Protein AF-A0A554L2T3-F1 (afdb_monomer)

Radius of gyration: 14.07 Å; Cα contacts (8 Å, |Δi|>4): 60; chains: 1; bounding box: 28×28×51 Å

Foldseek 3Di:
DPPPPPPDDQDVVLLVVQCQDPDLVSNLVSQVVVCVPPLAGPLVQQPDPVGGDPSNVVNLVVLCPDPPNDPSVVVRSVVSVVVNPDDD

Solvent-accessible surface area (backbone atoms only — not comparable to full-atom values): 5448 Å² total; per-residue (Å²): 134,88,80,76,74,79,74,74,81,80,59,65,69,56,43,67,56,34,45,62,41,90,50,65,68,54,21,45,50,51,52,49,58,44,26,78,73,66,72,42,69,74,58,79,77,53,70,43,99,86,53,65,53,67,54,50,52,50,43,52,49,55,48,69,72,33,90,82,54,47,74,68,56,55,50,32,51,50,53,52,52,54,60,72,70,49,84,129

pLDDT: mean 85.9, std 14.44, range [35.81, 96.19]

Secondary structure (DSSP, 8-state):
-------PPP-HHHHHHHTT-S-HHHHHHHHHHHHHHHSS--GGGT--TT---HHHHHHHHHHHT-TTS-HHHHHHHHHHHHHHHS--

Sequence (88 aa):
MNVIKKVDKFNFQKLKMDATSEDPAVRKNIFIEYFERFEEFPSYLFDNSQGIDKLLFDTIQDLTNDSKTSDNMQKGITILMSRLSSPR

Nearest PDB structures (foldseek):
  3opb-assembly1_B  TM=4.599E-01  e=3.209E+00  Saccharomyces cerevisiae
  5wd9-assembly1_A  TM=3.484E-01  e=7.333E+00  Legionella pneumophila subsp. pneumophila ATCC 43290
  4u7i-assembly1_A  TM=2.761E-01  e=8.753E+00  Homo sapiens
  1hig-assembly1_C  TM=1.881E-01  e=7.779E+00  Homo sapiens

Mean predicted aligned error: 6.17 Å

Structure (mmCIF, N/CA/C/O backbone):
data_AF-A0A554L2T3-F1
#
_entry.id   AF-A0A554L2T3-F1
#
loop_
_atom_site.group_PDB
_atom_site.id
_atom_site.type_symbol
_atom_site.label_atom_id
_atom_site.label_alt_id
_atom_site.label_comp_id
_atom_site.label_asym_id
_atom_site.label_entity_id
_atom_site.label_seq_id
_atom_site.pdbx_PDB_ins_code
_atom_site.Cartn_x
_atom_site.Cartn_y
_atom_site.Cartn_z
_atom_site.occupancy
_atom_site.B_iso_or_equiv
_atom_site.auth_seq_id
_atom_site.auth_comp_id
_atom_site.auth_asym_id
_atom_site.auth_atom_id
_atom_site.pdbx_PDB_model_num
ATOM 1 N N . MET A 1 1 ? 4.504 -4.405 -36.423 1.00 35.81 1 MET A N 1
ATOM 2 C CA . MET A 1 1 ? 5.389 -4.959 -35.376 1.00 35.81 1 MET A CA 1
ATOM 3 C C . MET A 1 1 ? 4.733 -4.699 -34.028 1.00 35.81 1 MET A C 1
ATOM 5 O O . MET A 1 1 ? 4.794 -3.575 -33.552 1.00 35.81 1 MET A O 1
ATOM 9 N N . ASN A 1 2 ? 4.052 -5.689 -33.445 1.00 41.91 2 ASN A N 1
ATOM 10 C CA . ASN A 1 2 ? 3.553 -5.560 -32.074 1.00 41.91 2 ASN A CA 1
ATOM 11 C C . ASN A 1 2 ? 4.725 -5.813 -31.129 1.00 41.91 2 ASN A C 1
ATOM 13 O O . ASN A 1 2 ? 5.114 -6.957 -30.905 1.00 41.91 2 ASN A O 1
ATOM 17 N N . VA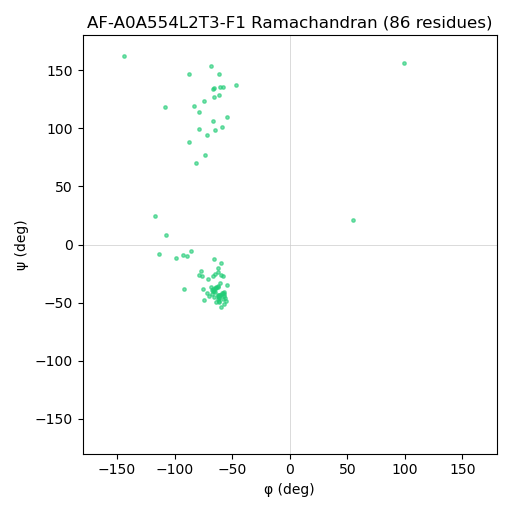L A 1 3 ? 5.319 -4.738 -30.615 1.00 45.38 3 VAL A N 1
ATOM 18 C CA . VAL A 1 3 ? 6.277 -4.829 -29.514 1.00 45.38 3 VAL A CA 1
ATOM 19 C C . VAL A 1 3 ? 5.466 -5.177 -28.273 1.00 45.38 3 VAL A C 1
ATOM 21 O O . VAL A 1 3 ? 4.892 -4.308 -27.622 1.00 45.38 3 VAL A O 1
ATOM 24 N N . ILE A 1 4 ? 5.366 -6.469 -27.970 1.00 50.47 4 ILE A N 1
ATOM 25 C CA . ILE A 1 4 ? 4.877 -6.928 -26.673 1.00 50.47 4 ILE A CA 1
ATOM 26 C C . ILE A 1 4 ? 5.919 -6.442 -25.661 1.00 50.47 4 ILE A C 1
ATOM 28 O O . ILE A 1 4 ? 6.990 -7.037 -25.539 1.00 50.47 4 ILE A O 1
ATOM 32 N N . LYS A 1 5 ? 5.652 -5.317 -24.980 1.00 49.59 5 LYS A N 1
ATOM 33 C CA . LYS A 1 5 ? 6.432 -4.897 -23.811 1.00 49.59 5 LYS A CA 1
ATOM 34 C C . LYS A 1 5 ? 6.407 -6.075 -22.837 1.00 49.59 5 LYS A C 1
ATOM 36 O O . LYS A 1 5 ? 5.356 -6.388 -22.282 1.00 49.59 5 LYS A O 1
ATOM 41 N N . LYS A 1 6 ? 7.546 -6.749 -22.647 1.00 53.53 6 LYS A N 1
ATOM 42 C CA . LYS A 1 6 ? 7.749 -7.608 -21.478 1.00 53.53 6 LYS A CA 1
ATOM 43 C C . LYS A 1 6 ? 7.570 -6.697 -20.271 1.00 53.53 6 LYS A C 1
ATOM 45 O O . LYS A 1 6 ? 8.449 -5.899 -19.975 1.00 53.53 6 LYS A O 1
ATOM 50 N N . VAL A 1 7 ? 6.407 -6.751 -19.636 1.00 61.12 7 VAL A N 1
ATOM 51 C CA . VAL A 1 7 ? 6.222 -6.123 -18.333 1.00 61.12 7 VAL A CA 1
ATOM 52 C C . VAL A 1 7 ? 7.111 -6.928 -17.390 1.00 61.12 7 VAL A C 1
ATOM 54 O O . VAL A 1 7 ? 6.812 -8.097 -17.130 1.00 61.12 7 VAL A O 1
ATOM 57 N N . ASP A 1 8 ? 8.241 -6.357 -16.966 1.00 73.31 8 ASP A N 1
ATOM 58 C CA . ASP A 1 8 ? 9.181 -7.010 -16.046 1.00 73.31 8 ASP A CA 1
ATOM 59 C C . ASP A 1 8 ? 8.418 -7.629 -14.883 1.00 73.31 8 ASP A C 1
ATOM 61 O O . ASP A 1 8 ? 7.466 -7.028 -14.401 1.00 73.31 8 ASP A O 1
ATOM 65 N N . LYS A 1 9 ? 8.747 -8.850 -14.453 1.00 82.50 9 LYS A N 1
ATOM 66 C CA . LYS A 1 9 ? 7.991 -9.524 -13.382 1.00 82.50 9 LYS A CA 1
ATOM 67 C C . LYS A 1 9 ? 8.047 -8.701 -12.093 1.00 82.50 9 LYS A C 1
ATOM 69 O O . LYS A 1 9 ? 9.113 -8.230 -11.715 1.00 82.50 9 LYS A O 1
ATOM 74 N N . PHE A 1 10 ? 6.908 -8.551 -11.418 1.00 87.25 10 PHE A N 1
ATOM 75 C CA . PHE A 1 10 ? 6.863 -7.840 -10.142 1.00 87.25 10 PHE A CA 1
ATOM 76 C C . PHE A 1 10 ? 7.661 -8.625 -9.099 1.00 87.25 10 PHE A C 1
ATOM 78 O O . PHE A 1 10 ? 7.519 -9.848 -9.003 1.00 87.25 10 PHE A O 1
ATOM 85 N N . ASN A 1 11 ? 8.500 -7.943 -8.320 1.00 91.31 11 ASN A N 1
ATOM 86 C CA . ASN A 1 11 ? 9.327 -8.600 -7.318 1.00 91.31 11 ASN A CA 1
ATOM 87 C C . ASN A 1 11 ? 8.568 -8.737 -5.987 1.00 91.31 11 ASN A C 1
ATOM 89 O O . ASN A 1 11 ? 8.677 -7.907 -5.088 1.00 91.31 11 ASN A O 1
ATOM 93 N N . PHE A 1 12 ? 7.821 -9.833 -5.841 1.00 91.44 12 PHE A N 1
ATOM 94 C CA . PHE A 1 12 ?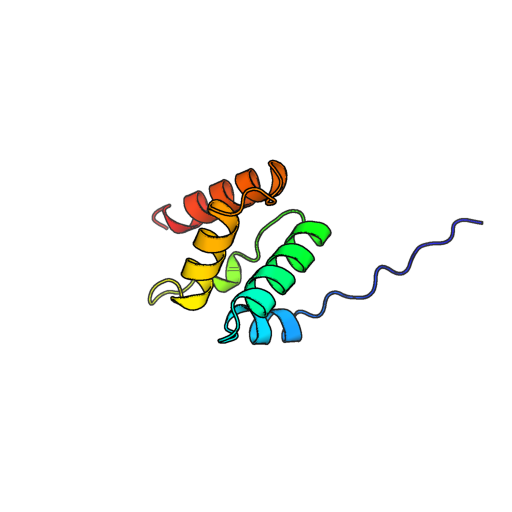 7.057 -10.121 -4.621 1.00 91.44 12 PHE A CA 1
ATOM 95 C C . PHE A 1 12 ? 7.930 -10.347 -3.377 1.00 91.44 12 PHE A C 1
ATOM 97 O O . PHE A 1 12 ? 7.455 -10.141 -2.262 1.00 91.44 12 PHE A O 1
ATOM 104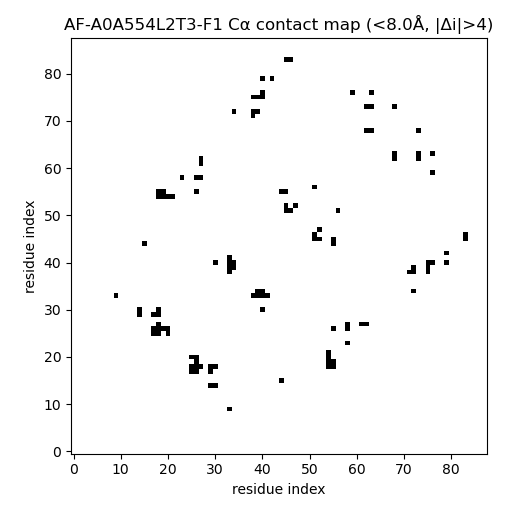 N N . GLN A 1 13 ? 9.189 -10.771 -3.539 1.00 90.88 13 GLN A N 1
ATOM 105 C CA . GLN A 1 13 ? 10.114 -10.881 -2.406 1.00 90.88 13 GLN A CA 1
ATOM 106 C C . GLN A 1 13 ? 10.499 -9.494 -1.894 1.00 90.88 13 GLN A C 1
ATOM 108 O O . GLN A 1 13 ? 10.433 -9.253 -0.692 1.00 90.88 13 GLN A O 1
ATOM 113 N N . LYS A 1 14 ? 10.805 -8.570 -2.814 1.00 93.31 14 LYS A N 1
ATOM 114 C CA . LYS A 1 14 ? 11.055 -7.163 -2.488 1.00 93.31 14 LYS A CA 1
ATOM 115 C C . LYS A 1 14 ? 9.842 -6.527 -1.818 1.00 93.31 14 LYS A C 1
ATOM 117 O O . LYS A 1 14 ? 10.012 -5.885 -0.797 1.00 93.31 14 LYS A O 1
ATOM 122 N N . LEU A 1 15 ? 8.626 -6.782 -2.309 1.00 94.31 15 LEU A N 1
ATOM 123 C CA . LEU A 1 15 ? 7.408 -6.311 -1.641 1.00 94.31 15 LEU A CA 1
ATOM 124 C C . LEU A 1 15 ? 7.324 -6.762 -0.183 1.00 94.31 15 LEU A C 1
ATOM 126 O O . LEU A 1 15 ? 7.084 -5.936 0.685 1.00 94.31 15 LEU A O 1
ATOM 130 N N . LYS A 1 16 ? 7.543 -8.049 0.101 1.00 90.56 16 LYS A N 1
ATOM 131 C CA . LYS A 1 16 ? 7.478 -8.554 1.481 1.00 90.56 16 LYS A CA 1
ATOM 132 C C . LYS A 1 16 ? 8.523 -7.914 2.397 1.00 90.56 16 LYS A C 1
ATOM 134 O O . LYS A 1 16 ? 8.228 -7.697 3.562 1.00 90.56 16 LYS A O 1
ATOM 139 N N . MET A 1 17 ? 9.719 -7.646 1.879 1.00 92.94 17 MET A N 1
ATOM 140 C CA . MET A 1 17 ? 10.807 -7.032 2.641 1.00 92.94 17 MET A CA 1
ATOM 141 C C . MET A 1 17 ? 10.568 -5.534 2.867 1.00 92.94 17 MET A C 1
ATOM 143 O O . MET A 1 17 ? 10.666 -5.044 3.987 1.00 92.94 17 MET A O 1
ATOM 147 N N . ASP A 1 18 ? 10.216 -4.817 1.804 1.00 96.19 18 ASP A N 1
ATOM 148 C CA . ASP A 1 18 ? 10.117 -3.361 1.816 1.00 96.19 18 ASP A CA 1
ATOM 149 C C . ASP A 1 18 ? 8.819 -2.870 2.457 1.00 96.19 18 ASP A C 1
ATOM 151 O O . ASP A 1 18 ? 8.801 -1.766 2.992 1.00 96.19 18 ASP A O 1
ATOM 155 N N . ALA A 1 19 ? 7.745 -3.670 2.444 1.00 93.62 19 ALA A N 1
ATOM 156 C CA . ALA A 1 19 ? 6.462 -3.294 3.039 1.00 93.62 19 ALA A CA 1
ATOM 157 C C . ALA A 1 19 ? 6.549 -3.059 4.557 1.00 93.62 19 ALA A C 1
ATOM 159 O O . ALA A 1 19 ? 5.745 -2.306 5.096 1.00 93.62 19 ALA A O 1
ATOM 160 N N . THR A 1 20 ? 7.538 -3.647 5.234 1.00 92.62 20 THR A N 1
ATOM 161 C CA . THR A 1 20 ? 7.817 -3.446 6.667 1.00 92.62 20 THR A CA 1
ATOM 162 C C . THR A 1 20 ? 9.191 -2.809 6.901 1.00 92.62 20 THR A C 1
ATOM 164 O O . THR A 1 20 ? 9.784 -2.990 7.960 1.00 92.62 20 THR A O 1
ATOM 167 N N . SER A 1 21 ? 9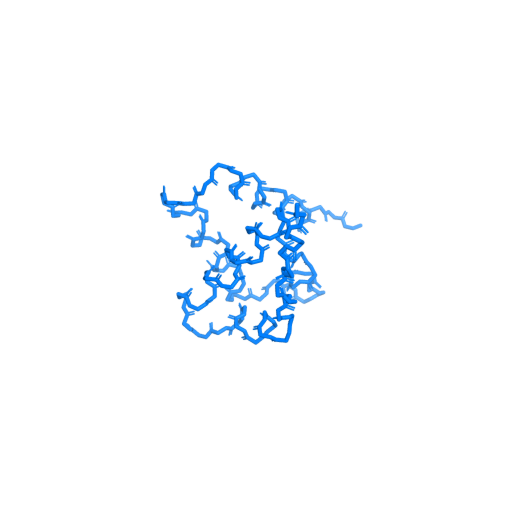.729 -2.085 5.914 1.00 95.38 21 SER A N 1
ATOM 168 C CA . SER A 1 21 ? 10.955 -1.296 6.087 1.00 95.38 21 SER A CA 1
ATOM 169 C C . SER A 1 21 ? 10.761 -0.224 7.160 1.00 95.38 21 SER A C 1
ATOM 171 O O . SER A 1 21 ? 9.679 0.349 7.270 1.00 95.38 21 SER A O 1
ATOM 173 N N . GLU A 1 22 ? 11.804 0.116 7.914 1.00 93.94 22 GLU A N 1
ATOM 174 C CA . GLU A 1 22 ? 11.752 1.239 8.860 1.00 93.94 22 GLU A CA 1
ATOM 175 C C . GLU A 1 22 ? 11.608 2.592 8.142 1.00 93.94 22 GLU A C 1
ATOM 177 O O . GLU A 1 22 ? 10.991 3.511 8.681 1.00 93.94 22 GLU A O 1
ATOM 182 N N . ASP A 1 23 ? 12.080 2.695 6.895 1.00 95.94 23 ASP A N 1
ATOM 183 C CA . ASP A 1 23 ? 11.960 3.898 6.067 1.00 95.94 23 ASP A CA 1
ATOM 184 C C . ASP A 1 23 ? 10.544 4.024 5.455 1.00 95.94 23 ASP A C 1
ATOM 186 O O . ASP A 1 23 ? 10.170 3.217 4.591 1.00 95.94 23 ASP A O 1
ATOM 190 N N . PRO A 1 24 ? 9.746 5.045 5.838 1.00 94.00 24 PRO A N 1
ATOM 191 C CA . PRO A 1 24 ? 8.406 5.258 5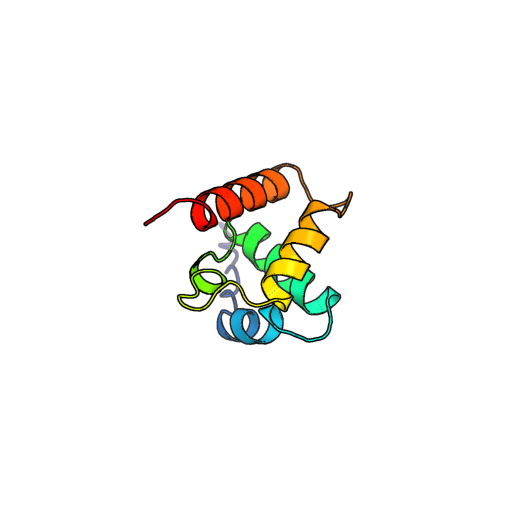.290 1.00 94.00 24 PRO A CA 1
ATOM 192 C C . PRO A 1 24 ? 8.387 5.484 3.779 1.00 94.00 24 PRO A C 1
ATOM 194 O O . PRO A 1 24 ? 7.440 5.062 3.116 1.00 94.00 24 PRO A O 1
ATOM 197 N N . ALA A 1 25 ? 9.421 6.109 3.209 1.00 94.44 25 ALA A N 1
ATOM 198 C CA . ALA A 1 25 ? 9.489 6.349 1.772 1.00 94.44 25 ALA A CA 1
ATOM 199 C C . ALA A 1 25 ? 9.625 5.029 1.001 1.00 94.44 25 ALA A C 1
ATOM 201 O O . ALA A 1 25 ? 8.958 4.836 -0.018 1.00 94.44 25 ALA A O 1
ATOM 202 N N . VAL A 1 26 ? 10.427 4.091 1.518 1.00 96.06 26 VAL A N 1
ATOM 203 C CA . VAL A 1 26 ? 10.563 2.740 0.952 1.00 96.06 26 VAL A CA 1
ATOM 204 C C . VAL A 1 26 ? 9.227 2.001 0.997 1.00 96.06 26 VAL A C 1
ATOM 206 O O . VAL A 1 26 ? 8.805 1.461 -0.029 1.00 96.06 26 VAL A O 1
ATOM 209 N N . ARG A 1 27 ? 8.523 2.042 2.140 1.00 96.12 27 ARG A N 1
ATOM 210 C CA . ARG A 1 27 ? 7.197 1.418 2.267 1.00 96.12 27 ARG A CA 1
ATOM 211 C C . ARG A 1 27 ? 6.201 2.019 1.274 1.00 96.12 27 ARG A C 1
ATOM 213 O O . ARG A 1 27 ? 5.616 1.291 0.478 1.00 96.12 27 ARG A O 1
ATOM 220 N N . LYS A 1 28 ? 6.032 3.346 1.254 1.00 95.12 28 LYS A N 1
ATOM 221 C CA . LYS A 1 28 ? 5.082 4.009 0.339 1.00 95.12 28 LYS A CA 1
ATOM 222 C C . LYS A 1 28 ? 5.368 3.658 -1.120 1.00 95.12 28 LYS A C 1
ATOM 224 O O . LYS A 1 28 ? 4.444 3.289 -1.841 1.00 95.12 28 LYS A O 1
ATOM 229 N N . ASN A 1 29 ? 6.633 3.704 -1.536 1.00 95.06 29 ASN A N 1
ATOM 230 C CA . ASN A 1 29 ? 7.013 3.426 -2.919 1.00 95.06 29 ASN A CA 1
ATOM 231 C C . ASN A 1 29 ? 6.645 2.006 -3.361 1.00 95.06 29 ASN A C 1
ATOM 233 O O . ASN A 1 29 ? 6.113 1.844 -4.455 1.00 95.06 29 ASN A O 1
ATOM 237 N N . ILE A 1 30 ? 6.877 0.982 -2.530 1.00 95.75 30 ILE A N 1
ATOM 238 C CA . ILE A 1 30 ? 6.574 -0.398 -2.934 1.00 95.75 30 ILE A CA 1
ATOM 239 C C . ILE A 1 30 ? 5.064 -0.673 -3.007 1.00 95.75 30 ILE A C 1
ATOM 241 O O . ILE A 1 30 ? 4.619 -1.467 -3.837 1.00 95.75 30 ILE A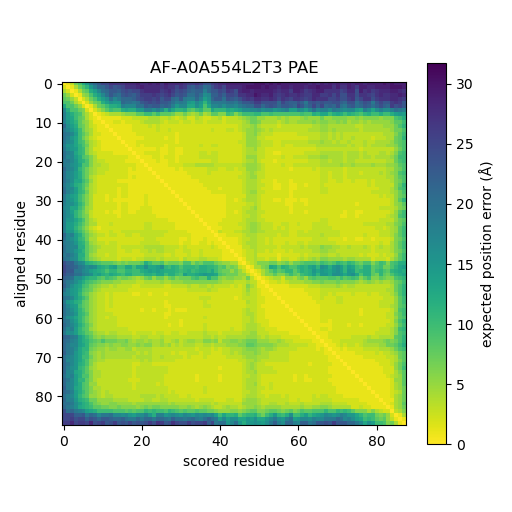 O 1
ATOM 245 N N . PHE A 1 31 ? 4.263 0.020 -2.191 1.00 95.31 31 PHE A N 1
ATOM 246 C CA . PHE A 1 31 ? 2.801 -0.024 -2.270 1.00 95.31 31 PHE A CA 1
ATOM 247 C C . PHE A 1 31 ? 2.257 0.701 -3.502 1.00 95.31 31 PHE A C 1
ATOM 249 O O . PHE A 1 31 ? 1.358 0.177 -4.157 1.00 95.31 31 PHE A O 1
ATOM 256 N N . ILE A 1 32 ? 2.820 1.863 -3.842 1.00 94.38 32 ILE A N 1
ATOM 257 C CA . ILE A 1 32 ? 2.482 2.597 -5.067 1.00 94.38 32 ILE A CA 1
ATOM 258 C C . ILE A 1 32 ? 2.823 1.745 -6.293 1.00 94.38 32 ILE A C 1
ATOM 260 O O . ILE A 1 32 ? 1.952 1.527 -7.127 1.00 94.38 32 ILE A O 1
ATOM 264 N N . GLU A 1 33 ? 4.036 1.186 -6.363 1.00 94.31 33 GLU A N 1
ATOM 265 C CA . GLU A 1 33 ? 4.474 0.325 -7.473 1.00 94.31 33 GLU A CA 1
ATOM 266 C C . GLU A 1 33 ? 3.544 -0.886 -7.653 1.00 94.31 33 GLU A C 1
ATOM 268 O O . GLU A 1 33 ? 3.182 -1.253 -8.773 1.00 94.31 33 GLU A O 1
ATOM 273 N N . TYR A 1 34 ? 3.132 -1.511 -6.545 1.00 94.88 34 TYR A N 1
ATOM 274 C CA . TYR A 1 34 ? 2.175 -2.611 -6.585 1.00 94.88 34 TYR A CA 1
ATOM 275 C C . TYR A 1 34 ? 0.812 -2.148 -7.114 1.00 94.88 34 TYR A C 1
ATOM 277 O O . TYR A 1 34 ? 0.264 -2.758 -8.033 1.00 94.88 34 TYR A O 1
ATOM 285 N N . PHE A 1 35 ? 0.274 -1.056 -6.570 1.00 94.56 35 PHE A N 1
ATOM 286 C CA . PHE A 1 35 ? -1.041 -0.551 -6.949 1.00 94.56 35 PHE A CA 1
ATOM 287 C C . PHE A 1 35 ? -1.084 -0.076 -8.405 1.00 94.56 35 PHE A C 1
ATOM 289 O O . PHE A 1 35 ? -2.032 -0.377 -9.115 1.00 94.56 35 PHE A O 1
ATOM 296 N N . GLU A 1 36 ? -0.054 0.608 -8.901 1.00 92.31 36 GLU A N 1
ATOM 297 C CA . GLU A 1 36 ? 0.027 1.025 -10.309 1.00 92.31 36 GLU A CA 1
ATOM 298 C C . GLU A 1 36 ? -0.001 -0.161 -11.276 1.00 92.31 36 GLU A C 1
ATOM 300 O O . GLU A 1 36 ? -0.409 -0.032 -12.430 1.00 92.31 36 GLU A O 1
ATOM 305 N N . ARG A 1 37 ? 0.439 -1.329 -10.807 1.00 91.62 37 ARG A N 1
ATOM 306 C CA . ARG A 1 37 ? 0.510 -2.534 -11.617 1.00 91.62 37 ARG A CA 1
ATOM 307 C C . ARG A 1 37 ? -0.738 -3.404 -11.546 1.00 91.62 37 ARG A C 1
ATOM 309 O O . ARG A 1 37 ? -1.082 -4.036 -12.544 1.00 91.62 37 ARG A O 1
ATOM 316 N N . PHE A 1 38 ? -1.338 -3.510 -10.367 1.00 93.00 38 PHE A N 1
ATOM 317 C CA . PHE A 1 38 ? -2.430 -4.447 -10.097 1.00 93.00 38 PHE A CA 1
ATOM 318 C C . PHE A 1 38 ? -3.763 -3.752 -9.809 1.00 93.00 38 PHE A C 1
ATOM 320 O O . PHE A 1 38 ? -4.783 -4.425 -9.728 1.00 93.00 38 PHE A O 1
ATOM 327 N N . GLU A 1 39 ? -3.757 -2.426 -9.663 1.00 93.19 39 GLU A N 1
ATOM 328 C CA . GLU A 1 39 ? -4.910 -1.582 -9.318 1.00 93.19 39 GLU A CA 1
ATOM 329 C C . GLU A 1 39 ? -5.618 -2.003 -8.017 1.00 93.19 39 GLU A C 1
ATOM 331 O O . GLU A 1 39 ? -6.769 -1.651 -7.762 1.00 93.19 39 GLU A O 1
ATOM 336 N N . GLU A 1 40 ? -4.908 -2.731 -7.154 1.00 92.88 40 GLU A N 1
ATOM 337 C CA . GLU A 1 40 ? -5.363 -3.143 -5.833 1.00 92.88 40 GLU A CA 1
ATOM 338 C C . GLU A 1 40 ? -4.215 -3.129 -4.822 1.00 92.88 40 GLU A C 1
ATOM 340 O O . GLU A 1 40 ? -3.039 -3.122 -5.185 1.00 92.88 40 GLU A O 1
ATOM 345 N N . PHE A 1 41 ? -4.553 -3.121 -3.532 1.00 93.56 41 PHE A N 1
ATOM 346 C CA . PHE A 1 41 ? -3.571 -3.271 -2.460 1.00 93.56 41 PHE A CA 1
ATOM 347 C C . PHE A 1 41 ? -3.340 -4.752 -2.132 1.00 93.56 41 PHE A C 1
ATOM 349 O O . PHE A 1 41 ? -4.291 -5.537 -2.174 1.00 93.56 41 PHE A O 1
ATOM 356 N N . PRO A 1 42 ? -2.114 -5.145 -1.732 1.00 91.88 42 PRO A N 1
ATOM 357 C CA . PRO A 1 42 ? -1.778 -6.528 -1.402 1.00 91.88 42 PRO A CA 1
ATOM 358 C C . PRO A 1 42 ? -2.397 -6.931 -0.053 1.00 91.88 42 PRO A C 1
ATOM 360 O O . PRO A 1 42 ? -1.715 -6.994 0.968 1.00 91.88 42 PRO A O 1
ATOM 363 N N . SER A 1 43 ? -3.704 -7.211 -0.034 1.00 88.25 43 SER A N 1
ATOM 364 C CA . SER A 1 43 ? -4.480 -7.459 1.193 1.00 88.25 43 SER A CA 1
ATOM 365 C C . SER A 1 43 ? -3.943 -8.616 2.037 1.00 88.25 43 SER A C 1
ATOM 367 O O . SER A 1 43 ? -4.089 -8.598 3.252 1.00 88.25 43 SER A O 1
ATOM 369 N N . TYR A 1 44 ? -3.267 -9.586 1.415 1.00 87.56 44 TYR A N 1
ATOM 370 C CA . TYR A 1 44 ? -2.619 -10.702 2.109 1.00 87.56 44 TYR A CA 1
ATOM 371 C C . TYR A 1 44 ? -1.502 -10.267 3.074 1.00 87.56 44 TYR A C 1
ATOM 373 O O . TYR A 1 44 ? -1.131 -11.046 3.943 1.00 87.56 44 TYR A O 1
ATOM 381 N N . LEU A 1 45 ? -0.941 -9.058 2.921 1.00 89.75 45 LEU A N 1
ATOM 382 C CA . LEU A 1 45 ? 0.019 -8.499 3.882 1.00 89.75 45 LEU A CA 1
ATOM 383 C C . LEU A 1 45 ? -0.662 -7.974 5.151 1.00 89.75 45 LEU A C 1
ATOM 385 O O . LEU A 1 45 ? -0.012 -7.859 6.181 1.00 89.75 45 LEU A O 1
ATOM 389 N N . PHE A 1 46 ? -1.951 -7.642 5.069 1.00 86.62 46 PHE A N 1
ATOM 390 C CA . PHE A 1 46 ? -2.736 -7.071 6.166 1.00 86.62 46 PHE A CA 1
ATOM 391 C C . PHE A 1 46 ? -3.586 -8.119 6.887 1.00 86.62 46 PHE A C 1
ATOM 393 O O . PHE A 1 46 ? -4.160 -7.835 7.938 1.00 86.62 46 PHE A O 1
ATOM 400 N N . ASP A 1 47 ? -3.691 -9.316 6.314 1.00 74.88 47 ASP A N 1
ATOM 401 C CA . ASP A 1 47 ? -4.514 -10.402 6.820 1.00 74.88 47 ASP A CA 1
ATOM 402 C C . ASP A 1 47 ? -3.808 -11.164 7.950 1.00 74.88 47 ASP A C 1
ATOM 404 O O . ASP A 1 47 ? -3.352 -12.302 7.810 1.00 74.88 47 ASP A O 1
ATOM 408 N N . ASN A 1 48 ? -3.684 -10.489 9.089 1.00 67.69 48 ASN A N 1
ATOM 409 C CA . ASN A 1 48 ? -2.910 -10.963 10.221 1.00 67.69 48 ASN A CA 1
ATOM 410 C C . ASN A 1 48 ? -3.859 -11.382 11.346 1.00 67.69 48 ASN A C 1
ATOM 412 O O . ASN A 1 48 ? -4.553 -10.553 11.931 1.00 67.69 48 ASN A O 1
ATOM 416 N N . SER A 1 49 ? -3.827 -12.664 11.722 1.00 70.75 49 SER A N 1
ATOM 417 C CA . SER A 1 49 ? -4.622 -13.195 12.848 1.00 70.75 49 SER A CA 1
ATOM 418 C C . SER A 1 49 ? -4.323 -12.532 14.203 1.00 70.75 49 SER A C 1
ATOM 420 O O . SER A 1 49 ? -5.102 -12.681 15.138 1.00 70.75 49 SER A O 1
ATOM 422 N N . GLN A 1 50 ? -3.203 -11.810 14.307 1.00 68.25 50 GLN A N 1
ATOM 423 C CA . GLN A 1 50 ? -2.723 -11.127 15.513 1.00 68.25 50 GLN A CA 1
ATOM 424 C C . GLN A 1 50 ? -2.868 -9.594 15.440 1.00 68.25 50 GLN A C 1
ATOM 426 O O . GLN A 1 50 ? -2.374 -8.891 16.316 1.00 68.25 50 GLN A O 1
ATOM 431 N N . GL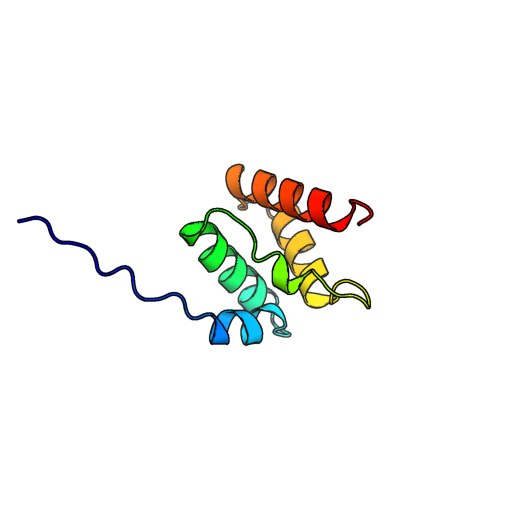Y A 1 51 ? -3.537 -9.070 14.407 1.00 76.50 51 GLY A N 1
ATOM 432 C CA . GLY A 1 51 ? -3.648 -7.634 14.150 1.00 76.50 51 GLY A CA 1
ATOM 433 C C . GLY A 1 51 ? -2.673 -7.133 13.082 1.00 76.50 51 GLY A C 1
ATOM 434 O O . GLY A 1 51 ? -1.651 -7.754 12.787 1.00 76.50 51 GLY A O 1
ATOM 435 N N . ILE A 1 52 ? -3.033 -6.009 12.464 1.00 83.75 52 ILE A N 1
ATOM 436 C CA . ILE A 1 52 ? -2.272 -5.397 11.369 1.00 83.75 52 ILE A CA 1
ATOM 437 C C . ILE A 1 52 ? -0.922 -4.910 11.908 1.00 83.75 52 ILE A C 1
ATOM 439 O O . ILE A 1 52 ? -0.866 -4.259 12.951 1.00 83.75 52 ILE A O 1
ATOM 443 N N . ASP A 1 53 ? 0.159 -5.210 11.184 1.00 89.62 53 ASP A N 1
ATOM 444 C CA . ASP A 1 53 ? 1.488 -4.690 11.510 1.00 89.62 53 ASP A CA 1
ATOM 445 C C . ASP A 1 53 ? 1.478 -3.152 11.519 1.00 89.62 53 ASP A C 1
ATOM 447 O O . ASP A 1 53 ? 0.918 -2.513 10.622 1.00 89.62 53 ASP A O 1
ATOM 451 N N . LYS A 1 54 ? 2.103 -2.550 12.535 1.00 90.75 54 LYS A N 1
ATOM 452 C CA . LYS A 1 54 ? 2.089 -1.095 12.721 1.00 90.75 54 LYS A CA 1
ATOM 453 C C . LYS A 1 54 ? 2.642 -0.357 11.500 1.00 90.75 54 LYS A C 1
ATOM 455 O O . LYS A 1 54 ? 2.068 0.651 11.107 1.00 90.75 54 LYS A O 1
ATOM 460 N N . LEU A 1 55 ? 3.717 -0.847 10.883 1.00 94.06 55 LEU A N 1
ATOM 461 C CA . LEU A 1 55 ? 4.339 -0.193 9.732 1.00 94.06 55 LEU A CA 1
ATOM 462 C C . LEU A 1 55 ? 3.437 -0.252 8.498 1.00 94.06 55 LEU A C 1
ATOM 464 O O . LEU A 1 55 ? 3.364 0.725 7.753 1.00 94.06 55 LEU A O 1
ATOM 468 N N . LEU A 1 56 ? 2.711 -1.359 8.314 1.00 93.00 56 LEU A N 1
ATOM 469 C CA . LEU A 1 56 ? 1.710 -1.489 7.253 1.00 93.00 56 LEU A CA 1
ATOM 470 C C . LEU A 1 56 ? 0.539 -0.529 7.475 1.00 93.00 56 LEU A C 1
ATOM 472 O O . LEU A 1 56 ? 0.111 0.150 6.540 1.00 93.00 56 LEU A O 1
ATOM 476 N N . PHE A 1 57 ? 0.037 -0.448 8.709 1.00 91.75 57 PHE A N 1
ATOM 477 C CA . PHE A 1 57 ? -1.031 0.482 9.067 1.00 91.75 57 PHE A CA 1
ATOM 478 C C . PHE A 1 57 ? -0.602 1.939 8.856 1.00 91.75 57 PHE A C 1
ATOM 480 O O . PHE A 1 57 ? -1.312 2.695 8.190 1.00 91.75 57 PHE A O 1
ATOM 487 N N . ASP A 1 58 ? 0.581 2.308 9.351 1.00 94.06 58 ASP A N 1
ATOM 488 C CA . ASP A 1 58 ? 1.155 3.644 9.192 1.00 94.06 58 ASP A CA 1
ATOM 489 C C . ASP A 1 58 ? 1.294 4.003 7.708 1.00 94.06 58 ASP A C 1
ATOM 491 O O . ASP A 1 58 ? 0.932 5.102 7.308 1.00 94.06 58 ASP A O 1
ATOM 495 N N . THR A 1 59 ? 1.724 3.070 6.852 1.00 94.94 59 THR A N 1
ATOM 496 C CA . THR A 1 59 ? 1.821 3.330 5.410 1.00 94.94 59 THR A CA 1
ATOM 497 C C . THR A 1 59 ? 0.468 3.582 4.751 1.00 94.94 59 THR A C 1
ATOM 499 O O . THR A 1 59 ? 0.370 4.456 3.890 1.00 94.94 59 THR A O 1
ATOM 502 N N . ILE A 1 60 ? -0.591 2.876 5.155 1.00 94.06 60 ILE A N 1
ATOM 503 C CA . ILE A 1 60 ? -1.941 3.172 4.658 1.00 94.06 60 ILE A CA 1
ATOM 504 C C . ILE A 1 60 ? -2.407 4.551 5.131 1.00 94.06 60 ILE A C 1
ATOM 506 O O . ILE A 1 60 ? -2.974 5.301 4.334 1.00 94.06 60 ILE A O 1
ATOM 510 N N . GLN A 1 61 ? -2.126 4.932 6.380 1.00 93.94 61 GLN A N 1
ATOM 511 C CA . GLN A 1 61 ? -2.415 6.284 6.873 1.00 93.94 61 GLN A CA 1
ATOM 512 C C . GLN A 1 61 ? -1.627 7.349 6.097 1.00 93.94 61 GLN A C 1
ATOM 514 O O . GLN A 1 61 ? -2.202 8.348 5.662 1.00 93.94 61 GLN A O 1
ATOM 519 N N . ASP A 1 62 ? -0.341 7.113 5.847 1.00 94.94 62 ASP A N 1
ATOM 520 C CA . ASP A 1 62 ? 0.524 8.012 5.086 1.00 94.94 62 ASP A CA 1
ATOM 521 C C . ASP A 1 62 ? 0.054 8.190 3.643 1.00 94.94 62 ASP A C 1
ATOM 523 O O . ASP A 1 62 ? 0.226 9.268 3.081 1.00 94.94 62 ASP A O 1
ATOM 527 N N . LEU A 1 63 ? -0.489 7.147 3.009 1.00 94.50 63 LEU A N 1
ATOM 528 C CA . LEU A 1 63 ? -1.062 7.236 1.662 1.00 94.50 63 LEU A CA 1
ATOM 529 C C . LEU A 1 63 ? -2.430 7.924 1.679 1.00 94.50 63 LEU A C 1
ATOM 531 O O . LEU A 1 63 ? -2.714 8.726 0.793 1.00 94.50 63 LEU A O 1
ATOM 535 N N . THR A 1 64 ? -3.250 7.669 2.699 1.00 93.44 64 THR A N 1
ATOM 536 C CA . THR A 1 64 ? -4.567 8.309 2.860 1.00 93.44 64 THR A CA 1
ATOM 537 C C . THR A 1 64 ? -4.426 9.824 2.997 1.00 93.44 64 THR A C 1
ATOM 539 O O . THR A 1 64 ? -5.160 10.571 2.354 1.00 93.44 64 THR A O 1
ATOM 542 N N . ASN A 1 65 ? -3.450 10.275 3.790 1.00 93.44 65 ASN A N 1
ATOM 543 C CA . ASN A 1 65 ? -3.218 11.689 4.091 1.00 93.44 65 ASN A CA 1
ATOM 544 C C . ASN A 1 65 ? -2.350 12.420 3.049 1.00 93.44 65 ASN A C 1
ATOM 546 O O . ASN A 1 65 ? -2.155 13.631 3.154 1.00 93.44 65 ASN A O 1
ATOM 550 N N . ASP A 1 66 ? -1.802 11.713 2.058 1.00 91.94 66 ASP A N 1
ATOM 551 C CA . ASP A 1 66 ? -0.961 12.314 1.024 1.00 91.94 66 ASP A CA 1
ATOM 552 C C . ASP A 1 66 ? -1.822 12.927 -0.085 1.00 91.94 66 ASP A C 1
ATOM 554 O O . ASP A 1 66 ? -2.572 12.241 -0.780 1.00 91.94 66 ASP A O 1
ATOM 558 N N . SER A 1 67 ? -1.680 14.239 -0.276 1.00 89.62 67 SER A N 1
ATOM 559 C CA . SER A 1 67 ? -2.410 14.999 -1.294 1.00 89.62 67 SER A CA 1
ATOM 560 C C . SER A 1 67 ? -2.044 14.617 -2.729 1.00 89.62 67 SER A C 1
ATOM 562 O O . SER A 1 67 ? -2.738 15.019 -3.662 1.00 89.62 67 SE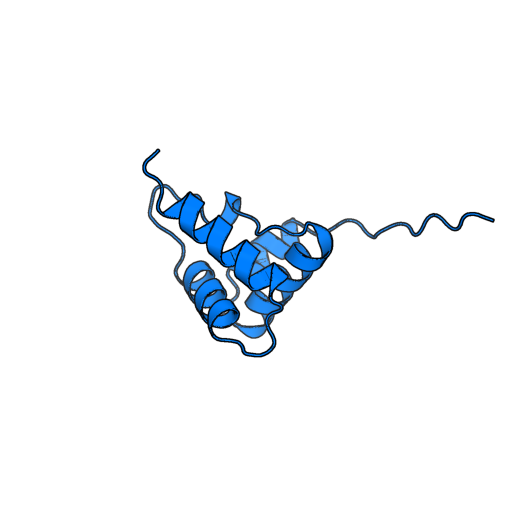R A O 1
ATOM 564 N N . LYS A 1 68 ? -0.961 13.856 -2.924 1.00 90.81 68 LYS A N 1
ATOM 565 C CA . LYS A 1 68 ? -0.532 13.337 -4.227 1.00 90.81 68 LYS A CA 1
ATOM 566 C C . LYS A 1 68 ? -1.078 11.941 -4.522 1.00 90.81 68 LYS A C 1
ATOM 568 O O . LYS A 1 68 ? -0.919 11.468 -5.647 1.00 90.81 68 LYS A O 1
ATOM 573 N N . THR A 1 69 ? -1.706 11.277 -3.552 1.00 91.75 69 THR A N 1
ATOM 574 C CA . THR A 1 69 ? -2.359 9.984 -3.772 1.00 91.75 69 THR A CA 1
ATOM 575 C C . THR A 1 69 ? -3.542 10.168 -4.715 1.00 91.75 69 THR A C 1
ATOM 577 O O . THR A 1 69 ? -4.415 11.000 -4.481 1.00 91.75 69 THR A O 1
ATOM 580 N N . SER A 1 70 ? -3.579 9.385 -5.792 1.00 93.06 70 SER A N 1
ATOM 581 C CA . SER A 1 70 ? -4.637 9.490 -6.797 1.00 93.06 70 SER A CA 1
ATOM 582 C C . SER A 1 70 ? -5.997 9.034 -6.260 1.00 93.06 70 SER A C 1
ATOM 584 O O . SER A 1 70 ? -6.075 8.147 -5.408 1.00 93.06 70 SER A O 1
ATOM 586 N N . ASP A 1 71 ? -7.085 9.556 -6.834 1.00 93.50 71 ASP A N 1
ATOM 587 C CA . ASP A 1 71 ? -8.454 9.145 -6.487 1.00 93.50 71 ASP A CA 1
ATOM 588 C C . ASP A 1 71 ? -8.667 7.628 -6.607 1.00 93.50 71 ASP A C 1
ATOM 590 O O . ASP A 1 71 ? -9.410 7.032 -5.827 1.00 93.50 71 ASP A O 1
ATOM 594 N N . ASN A 1 72 ? -8.017 6.981 -7.583 1.00 93.88 72 ASN A N 1
ATOM 595 C CA . ASN A 1 72 ? -8.112 5.532 -7.750 1.00 93.88 72 ASN A CA 1
ATOM 596 C C . ASN A 1 72 ? -7.446 4.788 -6.586 1.00 93.88 72 ASN A C 1
ATOM 598 O O . ASN A 1 72 ? -8.010 3.843 -6.038 1.00 93.88 72 ASN A O 1
ATOM 602 N N . MET A 1 73 ? -6.275 5.255 -6.158 1.00 94.69 73 MET A N 1
ATOM 603 C CA . MET A 1 73 ? -5.576 4.684 -5.014 1.00 94.69 73 MET A CA 1
ATOM 604 C C . MET A 1 73 ? -6.343 4.930 -3.709 1.00 94.69 73 MET A C 1
ATOM 606 O O . MET A 1 73 ? -6.475 4.006 -2.913 1.00 94.69 73 MET A O 1
ATOM 610 N N . GLN A 1 74 ? -6.957 6.105 -3.531 1.00 94.44 74 GLN A N 1
ATOM 611 C CA . GLN A 1 74 ? -7.851 6.384 -2.396 1.00 94.44 74 GLN A CA 1
ATOM 612 C C . GLN A 1 74 ? -9.050 5.418 -2.344 1.00 94.44 74 GLN A C 1
ATOM 614 O O . GLN A 1 74 ? -9.398 4.891 -1.281 1.00 94.44 74 GLN A O 1
ATOM 619 N N . LYS A 1 75 ? -9.659 5.105 -3.498 1.00 94.88 75 LYS A N 1
ATOM 620 C CA . LYS A 1 75 ? -10.698 4.061 -3.590 1.00 94.88 75 LYS A CA 1
ATOM 621 C C . LYS A 1 75 ? -10.147 2.688 -3.212 1.00 94.88 75 LYS A C 1
ATOM 623 O O . LYS A 1 75 ? -10.789 1.967 -2.452 1.00 94.88 75 LYS A O 1
ATOM 628 N N . GLY A 1 76 ? -8.951 2.348 -3.687 1.00 94.25 76 GLY A N 1
ATOM 629 C CA . GLY A 1 76 ? -8.250 1.117 -3.321 1.00 94.25 76 GLY A CA 1
ATOM 630 C C . GLY A 1 76 ? -8.019 0.983 -1.814 1.00 94.25 76 GLY A C 1
ATOM 631 O O . GLY A 1 76 ? -8.296 -0.073 -1.245 1.00 94.25 76 GLY A O 1
ATOM 632 N N . ILE A 1 77 ? -7.581 2.060 -1.156 1.00 93.31 77 ILE A N 1
ATOM 633 C CA . ILE A 1 77 ? -7.405 2.121 0.302 1.00 93.31 77 ILE A CA 1
ATOM 634 C C . ILE A 1 77 ? -8.743 1.892 1.003 1.00 93.31 77 ILE A C 1
ATOM 636 O O . ILE A 1 77 ? -8.830 1.080 1.921 1.00 93.31 77 ILE A O 1
ATOM 640 N N . THR A 1 78 ? -9.803 2.557 0.541 1.00 92.50 78 THR A N 1
ATOM 641 C CA . THR A 1 78 ? -11.150 2.390 1.104 1.00 92.50 78 THR A CA 1
ATOM 642 C C . THR A 1 78 ? -11.597 0.928 1.025 1.00 92.50 78 THR A C 1
ATOM 644 O O . THR A 1 78 ? -12.035 0.364 2.026 1.00 92.50 78 THR A O 1
ATOM 647 N N . ILE A 1 79 ? -11.414 0.278 -0.131 1.00 92.12 79 ILE A N 1
ATOM 648 C CA . ILE A 1 79 ? -11.741 -1.142 -0.332 1.00 92.12 79 ILE A CA 1
ATOM 649 C C . ILE A 1 79 ? -10.921 -2.036 0.604 1.00 92.12 79 ILE A C 1
ATOM 651 O O . ILE A 1 79 ? -11.481 -2.943 1.223 1.00 92.12 79 ILE A O 1
ATOM 655 N N . LEU A 1 80 ? -9.613 -1.787 0.733 1.00 91.19 80 LEU A N 1
ATOM 656 C CA . LEU A 1 80 ? -8.749 -2.517 1.662 1.00 91.19 80 LEU A CA 1
ATOM 657 C C . LEU A 1 80 ? -9.282 -2.409 3.099 1.00 91.19 80 LEU A C 1
ATOM 659 O O . LEU A 1 80 ? -9.497 -3.429 3.749 1.00 91.19 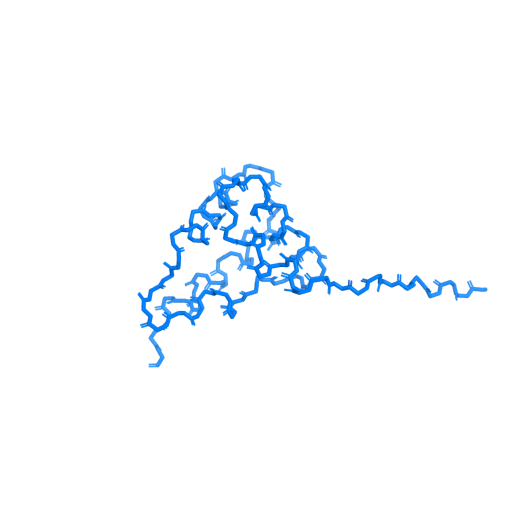80 LEU A O 1
ATOM 663 N N . MET A 1 81 ? -9.562 -1.195 3.574 1.00 88.12 81 MET A N 1
ATOM 664 C CA . MET A 1 81 ? -10.050 -0.956 4.936 1.00 88.12 81 MET A CA 1
ATOM 665 C C . MET A 1 81 ? -11.427 -1.580 5.190 1.00 88.12 81 MET A C 1
ATOM 667 O O . MET A 1 81 ? -11.669 -2.122 6.271 1.00 88.12 81 MET A O 1
ATOM 671 N N . SER A 1 82 ? -12.322 -1.579 4.199 1.00 87.00 82 SER A N 1
ATOM 672 C CA . SER A 1 82 ? -13.604 -2.287 4.296 1.00 87.00 82 SER A CA 1
ATOM 673 C C . SER A 1 82 ? -13.423 -3.803 4.419 1.00 87.00 82 SER A C 1
ATOM 675 O O . SER A 1 82 ? -14.148 -4.435 5.181 1.00 87.00 82 SER A O 1
ATOM 677 N N . ARG A 1 83 ? -12.440 -4.396 3.726 1.00 84.69 83 ARG A N 1
ATOM 678 C CA . ARG A 1 83 ? -12.130 -5.834 3.851 1.00 84.69 83 ARG A CA 1
ATOM 679 C C . ARG A 1 83 ? -11.575 -6.181 5.232 1.00 84.69 83 ARG A C 1
ATOM 681 O O . ARG A 1 83 ? -11.930 -7.217 5.775 1.00 84.69 83 ARG A O 1
ATOM 688 N N . LEU A 1 84 ? -10.736 -5.314 5.800 1.00 81.19 84 LEU A N 1
ATOM 689 C CA . LEU A 1 84 ? -10.104 -5.537 7.107 1.00 81.19 84 LEU A CA 1
ATOM 690 C C . LEU A 1 84 ? -11.052 -5.308 8.291 1.00 81.19 84 LEU A C 1
ATOM 692 O O . LEU A 1 84 ? -10.862 -5.898 9.349 1.00 81.19 84 LEU A O 1
ATOM 696 N N . SER A 1 85 ? -12.064 -4.453 8.124 1.00 75.81 85 SER A N 1
ATOM 697 C CA . SER A 1 85 ? -13.084 -4.185 9.149 1.00 75.81 85 SER A CA 1
ATOM 698 C C . SER A 1 85 ? -14.293 -5.124 9.080 1.00 75.81 85 SER A C 1
ATOM 700 O O . SER A 1 85 ? -15.118 -5.122 9.994 1.00 75.81 85 SER A O 1
ATOM 702 N N . SER A 1 86 ? -14.412 -5.933 8.024 1.00 59.34 86 SER A N 1
ATOM 703 C CA . SER A 1 86 ? -15.487 -6.914 7.901 1.00 59.34 86 SER A CA 1
ATOM 704 C C . SER A 1 86 ? -15.217 -8.109 8.830 1.00 59.34 86 SER A C 1
ATOM 706 O O . SER A 1 86 ? -14.151 -8.722 8.722 1.00 59.34 86 SER A O 1
ATOM 708 N N . PRO A 1 87 ? -16.132 -8.458 9.756 1.00 51.62 87 PRO A N 1
ATOM 709 C CA . PRO A 1 87 ? -16.009 -9.692 10.523 1.00 51.62 87 PRO A CA 1
ATOM 710 C C . PRO A 1 87 ? -16.048 -10.882 9.556 1.00 51.62 87 PRO A C 1
ATOM 712 O O . PRO A 1 87 ? -16.938 -10.954 8.707 1.00 51.62 87 PRO A O 1
ATOM 715 N N . ARG A 1 88 ? -15.058 -11.774 9.666 1.00 51.44 88 ARG A N 1
ATOM 716 C CA . ARG A 1 88 ? -15.041 -13.049 8.937 1.00 51.44 88 ARG A CA 1
ATOM 717 C C . ARG A 1 88 ? -16.213 -13.936 9.337 1.00 51.44 88 ARG A C 1
ATOM 719 O O . ARG A 1 88 ? -16.522 -13.972 10.550 1.00 51.44 88 ARG A O 1
#